Protein AF-A0A957WTX2-F1 (afdb_monomer_lite)

Sequence (124 aa):
MEILGGPLFGVAGAGESHGPAVTTIVFGMPPGLFVRAADIQRHLDRRRPGSNRHGTPRREDDTVVLLSGLYQEDVDALTAGPAVQVIAGEQLSATTGYAEGYTTGEPIAAIVLSTAKRSADYTQ

Structure (mmCIF, N/CA/C/O backbone):
data_AF-A0A957WTX2-F1
#
_entry.id   AF-A0A957WTX2-F1
#
loop_
_atom_site.group_PDB
_atom_site.id
_atom_site.type_symbol
_atom_site.label_atom_id
_atom_site.label_alt_id
_atom_site.label_comp_id
_atom_site.label_asym_id
_atom_site.label_entity_id
_atom_site.label_seq_id
_atom_site.pdbx_PDB_ins_code
_atom_site.Cartn_x
_atom_site.Cartn_y
_atom_site.Cartn_z
_atom_site.occupancy
_atom_site.B_iso_or_equiv
_atom_site.auth_seq_id
_atom_site.auth_comp_id
_atom_site.auth_asym_id
_atom_site.auth_atom_id
_atom_site.pdbx_PDB_model_num
ATOM 1 N N . MET A 1 1 ? 1.368 18.025 4.765 1.00 80.88 1 MET A N 1
ATOM 2 C CA . MET A 1 1 ? 1.758 17.197 3.608 1.00 80.88 1 MET A CA 1
ATOM 3 C C . MET A 1 1 ? 3.239 17.412 3.384 1.00 80.88 1 MET A C 1
ATOM 5 O O . MET A 1 1 ? 3.656 18.562 3.334 1.00 80.88 1 MET A O 1
ATOM 9 N N . GLU A 1 2 ? 4.008 16.335 3.313 1.00 90.25 2 GLU A N 1
ATOM 10 C CA . GLU A 1 2 ? 5.449 16.348 3.052 1.00 90.25 2 GLU A CA 1
ATOM 11 C C . GLU A 1 2 ? 5.710 15.627 1.728 1.00 90.25 2 GLU A C 1
ATOM 13 O O . GLU A 1 2 ? 5.090 14.598 1.464 1.00 90.25 2 GLU A O 1
ATOM 18 N N . ILE A 1 3 ? 6.586 16.174 0.884 1.00 93.81 3 ILE A N 1
ATOM 19 C CA . ILE A 1 3 ? 6.956 15.570 -0.400 1.00 93.81 3 ILE A CA 1
ATOM 20 C C . ILE A 1 3 ? 8.466 15.355 -0.410 1.00 93.81 3 ILE A C 1
ATOM 22 O O . ILE A 1 3 ? 9.234 16.291 -0.197 1.00 93.81 3 ILE A O 1
ATOM 26 N N . LEU A 1 4 ? 8.876 14.120 -0.681 1.00 95.19 4 LEU A N 1
ATOM 27 C CA . LEU A 1 4 ? 10.265 13.701 -0.823 1.00 95.19 4 LEU A CA 1
ATOM 28 C C . LEU A 1 4 ? 10.513 13.237 -2.263 1.00 95.19 4 LEU A C 1
ATOM 30 O O . LEU A 1 4 ? 9.651 12.605 -2.872 1.00 95.19 4 LEU A O 1
ATOM 34 N N . GLY A 1 5 ? 11.705 13.500 -2.799 1.00 94.19 5 GLY A N 1
ATOM 35 C CA . GLY A 1 5 ? 12.091 13.093 -4.155 1.00 94.19 5 GLY A CA 1
ATOM 36 C C . GLY A 1 5 ? 11.906 14.191 -5.205 1.00 94.19 5 GLY A C 1
ATOM 37 O O . GLY A 1 5 ? 12.053 15.375 -4.909 1.00 94.19 5 GLY A O 1
ATOM 38 N N . GLY A 1 6 ? 11.651 13.790 -6.451 1.00 92.38 6 GLY A N 1
ATOM 39 C CA . GLY A 1 6 ? 11.593 14.683 -7.609 1.00 92.38 6 GLY A CA 1
ATOM 40 C C . GLY A 1 6 ? 10.561 14.244 -8.655 1.00 92.38 6 GLY A C 1
ATOM 41 O O . GLY A 1 6 ? 9.799 13.309 -8.422 1.00 92.38 6 GLY A O 1
ATOM 42 N N . PRO A 1 7 ? 10.527 14.893 -9.831 1.00 89.19 7 PRO A N 1
ATOM 43 C CA . PRO A 1 7 ? 9.461 14.696 -10.819 1.00 89.19 7 PRO A CA 1
ATOM 44 C C . PRO A 1 7 ? 9.411 13.286 -11.428 1.00 89.19 7 PRO A C 1
ATOM 46 O O . PRO A 1 7 ? 8.372 12.889 -11.940 1.00 89.19 7 PRO A O 1
ATOM 49 N N . LEU A 1 8 ? 10.517 12.535 -11.386 1.00 94.44 8 LEU A N 1
ATOM 50 C CA . LEU A 1 8 ? 10.595 11.176 -11.939 1.00 94.44 8 LEU A CA 1
ATOM 51 C C . LEU A 1 8 ? 10.267 10.087 -10.919 1.00 94.44 8 LEU A C 1
ATOM 53 O O . LEU A 1 8 ? 9.847 9.005 -11.306 1.00 94.44 8 LEU A O 1
ATOM 57 N N . PHE A 1 9 ? 10.497 10.356 -9.637 1.00 96.88 9 PHE A N 1
ATOM 58 C CA . PHE A 1 9 ? 10.218 9.434 -8.548 1.00 96.88 9 PHE A CA 1
ATOM 59 C C . PHE A 1 9 ? 10.093 10.230 -7.257 1.00 96.88 9 PHE A C 1
ATOM 61 O O . PHE A 1 9 ? 11.008 1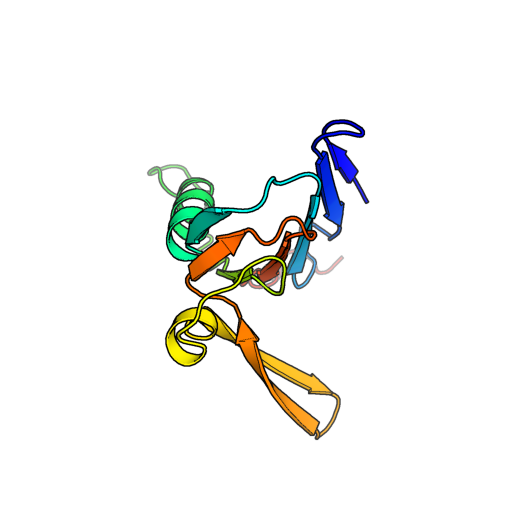0.977 -6.887 1.00 96.88 9 PHE A O 1
ATOM 68 N N . GLY A 1 10 ? 8.980 10.052 -6.560 1.00 97.25 10 GLY A N 1
ATOM 69 C CA . GLY A 1 10 ? 8.728 10.777 -5.332 1.00 97.25 10 GLY A CA 1
ATOM 70 C C . GLY A 1 10 ? 7.704 10.107 -4.439 1.00 97.25 10 GLY A C 1
ATOM 71 O O . GLY A 1 10 ? 7.025 9.147 -4.806 1.00 97.25 10 GLY A O 1
ATOM 72 N N . VAL A 1 11 ? 7.638 10.630 -3.223 1.00 97.50 11 VAL A N 1
ATOM 73 C CA . VAL A 1 11 ? 6.766 10.154 -2.162 1.00 97.50 11 VAL A CA 1
ATOM 74 C C . VAL A 1 11 ? 6.074 11.358 -1.547 1.00 97.50 11 VAL A C 1
ATOM 76 O O . VAL A 1 11 ? 6.738 12.298 -1.122 1.00 97.50 11 VAL A O 1
ATOM 79 N N . ALA A 1 12 ? 4.748 11.329 -1.488 1.00 96.94 12 ALA A N 1
ATOM 80 C CA . ALA A 1 12 ? 3.942 12.313 -0.783 1.00 96.94 12 ALA A CA 1
ATOM 81 C C . ALA A 1 12 ? 3.323 11.669 0.462 1.00 96.94 12 ALA A C 1
ATOM 83 O O . ALA A 1 12 ? 2.581 10.694 0.358 1.00 96.94 12 ALA A O 1
ATOM 84 N N . GLY A 1 13 ? 3.633 12.210 1.636 1.00 95.69 13 GLY A N 1
ATOM 85 C CA . GLY A 1 13 ? 3.110 11.771 2.926 1.00 95.69 13 GLY A CA 1
ATOM 86 C C . GLY A 1 13 ? 2.148 12.789 3.540 1.00 95.69 13 GLY A C 1
ATOM 87 O O . GLY A 1 13 ? 2.315 14.007 3.404 1.00 95.69 13 GLY A O 1
ATOM 88 N N . ALA A 1 14 ? 1.137 12.301 4.251 1.00 95.38 14 ALA A N 1
ATOM 89 C CA . ALA A 1 14 ? 0.234 13.118 5.054 1.00 95.38 14 ALA A CA 1
ATOM 90 C C . ALA A 1 14 ? -0.273 12.335 6.269 1.00 95.38 14 ALA A C 1
ATOM 92 O O . ALA A 1 14 ? -0.422 11.119 6.214 1.00 95.38 14 ALA A O 1
ATOM 93 N N . GLY A 1 15 ? -0.565 13.035 7.358 1.00 90.50 15 GLY A N 1
ATOM 94 C CA . GLY A 1 15 ? -1.017 12.433 8.607 1.00 90.50 15 GLY A CA 1
ATOM 95 C C . GLY A 1 15 ? -0.405 13.142 9.803 1.00 90.50 15 GLY A C 1
ATOM 96 O O . GLY A 1 15 ? 0.524 13.939 9.664 1.00 90.50 15 GLY A O 1
ATOM 97 N N . GLU A 1 16 ? -0.946 12.847 10.973 1.00 86.56 16 GLU A N 1
ATOM 98 C CA . GLU A 1 16 ? -0.471 13.372 12.248 1.00 86.56 16 GLU A CA 1
ATOM 99 C C . GLU A 1 16 ? 0.146 12.235 13.055 1.00 86.56 16 GLU A C 1
ATOM 101 O O . GLU A 1 16 ? -0.339 11.106 13.006 1.00 86.56 16 GLU A O 1
ATOM 106 N N . SER A 1 17 ? 1.176 12.532 13.850 1.00 76.69 17 SER A N 1
ATOM 107 C CA . SER A 1 17 ? 1.848 11.531 14.693 1.00 76.69 17 SER A CA 1
ATOM 108 C C . SER A 1 17 ? 0.925 10.867 15.721 1.00 76.69 17 SER A C 1
ATOM 110 O O . SER A 1 17 ? 1.207 9.761 16.164 1.00 76.69 17 SER A O 1
ATOM 112 N N . HIS A 1 18 ? -0.168 11.537 16.090 1.00 76.31 18 HIS A N 1
ATOM 113 C CA . HIS A 1 18 ? -1.195 11.043 17.015 1.00 76.31 18 HIS A CA 1
ATOM 114 C C . HIS A 1 18 ? -2.564 10.881 16.331 1.00 76.31 18 HIS A C 1
ATOM 116 O O . HIS A 1 18 ? -3.587 10.720 17.002 1.00 76.31 18 HIS A O 1
ATOM 122 N N . GLY A 1 19 ? -2.590 10.969 14.999 1.00 83.56 19 GLY A N 1
ATOM 123 C CA . GLY A 1 19 ? -3.782 10.729 14.203 1.00 83.56 19 GLY A CA 1
ATOM 124 C C . GLY A 1 19 ? -4.114 9.234 14.118 1.00 83.56 19 GLY A C 1
ATOM 125 O O . GLY A 1 19 ? -3.303 8.387 14.489 1.00 83.56 19 GLY A O 1
ATOM 126 N N . PRO A 1 20 ? -5.301 8.881 13.601 1.00 84.69 20 PRO A N 1
ATOM 127 C CA . PRO A 1 20 ? -5.710 7.482 13.456 1.00 84.69 20 PRO A CA 1
ATOM 128 C C . PRO A 1 20 ? -4.868 6.710 12.426 1.00 84.69 20 PRO A C 1
ATOM 130 O O . PRO A 1 20 ? -4.785 5.484 12.479 1.00 84.69 20 PRO A O 1
ATOM 133 N N . ALA A 1 21 ? -4.270 7.415 11.465 1.00 89.75 21 ALA A N 1
ATOM 134 C CA . ALA A 1 21 ? -3.463 6.827 10.410 1.00 89.75 21 ALA A CA 1
ATOM 135 C C . ALA A 1 21 ? -2.521 7.862 9.784 1.00 89.75 21 ALA A C 1
ATOM 137 O O . ALA A 1 21 ? -2.765 9.072 9.838 1.00 89.75 21 ALA A O 1
ATOM 138 N N . VAL A 1 22 ? -1.492 7.356 9.108 1.00 92.12 22 VAL A N 1
ATOM 139 C CA . VAL A 1 22 ? -0.653 8.113 8.174 1.00 92.12 22 VAL A CA 1
ATOM 140 C C . VAL A 1 22 ? -0.875 7.554 6.773 1.00 92.12 22 VAL A C 1
ATOM 142 O O . VAL A 1 22 ? -1.040 6.352 6.592 1.00 92.12 22 VAL A O 1
ATOM 145 N N . THR A 1 23 ? -0.895 8.419 5.768 1.00 95.44 23 THR A N 1
ATOM 146 C CA . THR A 1 23 ? -1.059 8.059 4.356 1.00 95.44 23 THR A CA 1
ATOM 147 C C . THR A 1 23 ? 0.205 8.393 3.583 1.00 95.44 23 THR A C 1
ATOM 149 O O . THR A 1 23 ? 0.839 9.420 3.824 1.00 95.44 23 THR A O 1
ATOM 152 N N . THR A 1 24 ? 0.556 7.531 2.635 1.00 96.88 24 THR A N 1
ATOM 153 C CA . THR A 1 24 ? 1.685 7.713 1.725 1.00 96.88 24 THR A CA 1
ATOM 154 C C . THR A 1 24 ? 1.257 7.407 0.295 1.00 96.88 24 THR A C 1
ATOM 156 O O . THR A 1 24 ? 0.571 6.418 0.052 1.00 96.88 24 THR A O 1
ATOM 159 N N . ILE A 1 25 ? 1.696 8.227 -0.656 1.00 98.00 25 ILE A N 1
ATOM 160 C CA . ILE A 1 25 ? 1.568 7.977 -2.092 1.00 98.00 25 ILE A CA 1
ATOM 161 C C . ILE A 1 25 ? 2.967 7.960 -2.698 1.00 98.00 25 ILE A C 1
ATOM 163 O O . ILE A 1 25 ? 3.700 8.940 -2.583 1.00 98.00 25 ILE A O 1
ATOM 167 N N . VAL A 1 26 ? 3.329 6.863 -3.358 1.00 97.69 26 VAL A N 1
ATOM 168 C CA . VAL A 1 26 ? 4.565 6.737 -4.141 1.00 97.69 26 VAL A CA 1
ATOM 169 C C . VAL A 1 26 ? 4.216 6.893 -5.615 1.00 97.69 26 VAL A C 1
ATOM 171 O O . VAL A 1 26 ? 3.357 6.175 -6.121 1.00 97.69 26 VAL A O 1
ATOM 174 N N . PHE A 1 27 ? 4.878 7.811 -6.311 1.00 96.69 27 PHE A N 1
ATOM 175 C CA . PHE A 1 27 ? 4.657 8.084 -7.732 1.00 96.69 27 PHE A CA 1
ATOM 176 C C . PHE A 1 27 ? 5.964 7.992 -8.524 1.00 96.69 27 PHE A C 1
ATOM 178 O O . PHE A 1 27 ? 7.053 8.183 -7.978 1.00 96.69 27 PHE A O 1
ATOM 185 N N . GLY A 1 28 ? 5.850 7.679 -9.819 1.00 96.38 28 GLY A N 1
ATOM 186 C CA . GLY A 1 28 ? 7.005 7.458 -10.696 1.00 96.38 28 GLY A CA 1
ATOM 187 C C . GLY A 1 28 ? 7.612 6.052 -10.612 1.00 96.38 28 GLY A C 1
ATOM 188 O O . GLY A 1 28 ? 8.727 5.829 -11.078 1.00 96.38 28 GLY A O 1
ATOM 189 N N . MET A 1 29 ? 6.903 5.087 -10.015 1.00 96.06 29 MET A N 1
ATOM 190 C CA . MET A 1 29 ? 7.300 3.677 -10.072 1.00 96.06 29 MET A CA 1
ATOM 191 C C . MET A 1 29 ? 7.116 3.144 -11.498 1.00 96.06 29 MET A C 1
ATOM 193 O O . MET A 1 29 ? 6.012 3.258 -12.023 1.00 96.06 29 MET A O 1
ATOM 197 N N . PRO A 1 30 ? 8.133 2.535 -12.135 1.00 97.12 30 PRO A N 1
ATOM 198 C CA . PRO A 1 30 ? 7.939 1.885 -13.427 1.00 97.12 30 PRO A CA 1
ATOM 199 C C . PRO A 1 30 ? 7.027 0.654 -13.280 1.00 97.12 30 PRO A C 1
ATOM 201 O O . PRO A 1 30 ? 6.992 0.052 -12.201 1.00 97.12 30 PRO A O 1
ATOM 204 N N . PRO A 1 31 ? 6.307 0.244 -14.338 1.00 97.81 31 PRO A N 1
ATOM 205 C CA . PRO A 1 31 ? 5.528 -0.988 -14.325 1.00 97.81 31 PRO A CA 1
ATOM 206 C C . PRO A 1 31 ? 6.415 -2.242 -14.283 1.00 97.81 31 PRO A C 1
ATOM 208 O O . PRO A 1 31 ? 7.551 -2.232 -14.758 1.00 97.81 31 PRO A O 1
ATOM 211 N N . GLY A 1 32 ? 5.870 -3.345 -13.764 1.00 97.69 32 GLY A N 1
ATOM 212 C CA . GLY A 1 32 ? 6.492 -4.674 -13.808 1.00 97.69 32 GLY A CA 1
ATOM 213 C C . GLY A 1 32 ? 7.388 -5.034 -12.618 1.00 97.69 32 GLY A C 1
ATOM 214 O O . GLY A 1 32 ? 8.012 -6.094 -12.634 1.00 97.69 32 GLY A O 1
ATOM 215 N N . LEU A 1 33 ? 7.448 -4.208 -11.570 1.00 97.62 33 LEU A N 1
ATOM 216 C CA . LEU A 1 33 ? 8.151 -4.544 -10.329 1.00 97.62 33 LEU A CA 1
ATOM 217 C C . LEU A 1 33 ? 7.222 -5.306 -9.389 1.00 97.62 33 LEU A C 1
ATOM 219 O O . LEU A 1 33 ? 6.130 -4.836 -9.088 1.00 97.62 33 LEU A O 1
ATOM 223 N N . PHE A 1 34 ? 7.656 -6.461 -8.891 1.00 97.81 34 PHE A N 1
ATOM 224 C CA . PHE A 1 34 ? 6.858 -7.227 -7.937 1.00 97.81 34 PHE A CA 1
ATOM 225 C C . PHE A 1 34 ? 6.972 -6.640 -6.525 1.00 97.81 34 PHE A C 1
ATOM 227 O O . PHE A 1 34 ? 8.077 -6.462 -6.009 1.00 97.81 34 PHE A O 1
ATOM 234 N N . VAL A 1 35 ? 5.834 -6.366 -5.890 1.00 97.56 35 VAL A N 1
ATOM 235 C CA . VAL A 1 35 ? 5.735 -5.751 -4.561 1.00 97.56 35 VAL A CA 1
ATOM 236 C C . VAL A 1 35 ? 4.854 -6.612 -3.664 1.00 97.56 35 VAL A C 1
ATOM 238 O O . VAL A 1 35 ? 3.814 -7.101 -4.096 1.00 97.56 35 VAL A O 1
ATOM 241 N N . ARG A 1 36 ? 5.253 -6.756 -2.395 1.00 97.69 36 ARG A N 1
ATOM 242 C CA . ARG A 1 36 ? 4.458 -7.402 -1.342 1.00 97.69 36 ARG A CA 1
ATOM 243 C C . ARG A 1 36 ? 4.236 -6.448 -0.180 1.00 97.69 36 ARG A C 1
ATOM 245 O O . ARG A 1 36 ? 5.198 -5.911 0.374 1.00 97.69 36 ARG A O 1
ATOM 252 N N . ALA A 1 37 ? 2.994 -6.322 0.273 1.00 96.56 37 ALA A N 1
ATOM 253 C CA . ALA A 1 37 ? 2.655 -5.622 1.508 1.00 96.56 37 ALA A CA 1
ATOM 254 C C . ALA A 1 37 ? 3.418 -6.204 2.712 1.00 96.56 37 ALA A C 1
ATOM 256 O O . ALA A 1 37 ? 3.879 -5.455 3.570 1.00 96.56 37 ALA A O 1
ATOM 257 N N . ALA A 1 38 ? 3.647 -7.522 2.734 1.00 95.88 38 ALA A N 1
ATOM 258 C CA . ALA A 1 38 ? 4.403 -8.202 3.788 1.00 95.88 38 ALA A CA 1
ATOM 259 C C . ALA A 1 38 ? 5.865 -7.725 3.908 1.00 95.88 38 ALA A C 1
ATOM 261 O O . ALA A 1 38 ? 6.407 -7.661 5.015 1.00 95.88 38 ALA A O 1
ATOM 262 N N . ASP A 1 39 ? 6.513 -7.365 2.796 1.00 96.25 39 ASP A N 1
ATOM 263 C CA . ASP A 1 39 ? 7.878 -6.832 2.833 1.00 96.25 39 ASP A CA 1
ATOM 264 C C . ASP A 1 39 ? 7.896 -5.416 3.425 1.00 96.25 39 ASP A C 1
ATOM 266 O O . ASP A 1 39 ? 8.763 -5.095 4.241 1.00 96.25 39 ASP A O 1
ATOM 270 N N . ILE A 1 40 ? 6.893 -4.595 3.100 1.00 94.62 40 ILE A N 1
ATOM 271 C CA . ILE A 1 40 ? 6.721 -3.252 3.673 1.00 94.62 40 ILE A CA 1
ATOM 272 C C . ILE A 1 40 ? 6.403 -3.344 5.170 1.00 94.62 40 ILE A C 1
ATOM 274 O O . ILE A 1 40 ? 7.033 -2.651 5.969 1.00 94.62 40 ILE A O 1
ATOM 278 N N . GLN A 1 41 ? 5.500 -4.245 5.569 1.00 93.50 41 GLN A N 1
ATOM 279 C CA . GLN A 1 41 ? 5.167 -4.494 6.972 1.00 93.50 41 GLN A CA 1
ATOM 280 C C . GLN A 1 41 ? 6.412 -4.880 7.776 1.00 93.50 41 GLN A C 1
ATOM 282 O O . GLN A 1 41 ? 6.669 -4.304 8.827 1.00 93.50 41 GLN A O 1
ATOM 287 N N . ARG A 1 42 ? 7.267 -5.761 7.237 1.00 92.12 42 ARG A N 1
ATOM 288 C CA . ARG A 1 42 ? 8.543 -6.125 7.874 1.00 92.12 42 ARG A CA 1
ATOM 289 C C . ARG A 1 42 ? 9.444 -4.906 8.101 1.00 92.12 42 ARG A C 1
ATOM 291 O O . ARG A 1 42 ? 10.155 -4.841 9.105 1.00 92.12 42 ARG A O 1
ATOM 298 N N . HIS A 1 43 ? 9.459 -3.950 7.172 1.00 91.31 43 HIS A N 1
ATOM 299 C CA . HIS A 1 43 ? 10.207 -2.703 7.337 1.00 91.31 43 HIS A CA 1
ATOM 300 C C . HIS A 1 43 ? 9.581 -1.767 8.377 1.00 91.31 43 HIS A C 1
ATOM 302 O O . HIS A 1 43 ? 10.334 -1.119 9.105 1.00 91.31 43 HIS A O 1
ATOM 308 N N . LEU A 1 44 ? 8.250 -1.718 8.481 1.00 88.62 44 LEU A N 1
ATOM 309 C CA . LEU A 1 44 ? 7.551 -0.984 9.541 1.00 88.62 44 LEU A CA 1
ATOM 310 C C . LEU A 1 44 ? 7.819 -1.595 10.918 1.00 88.62 44 LEU A C 1
ATOM 312 O O . LEU A 1 44 ? 8.211 -0.880 11.835 1.00 88.62 44 LEU A O 1
ATOM 316 N N . ASP A 1 45 ? 7.730 -2.917 11.045 1.00 87.12 45 ASP A N 1
ATOM 317 C CA . ASP A 1 45 ? 7.956 -3.622 12.309 1.00 87.12 45 ASP A CA 1
ATOM 318 C C . ASP A 1 45 ? 9.370 -3.389 12.856 1.00 87.12 45 ASP A C 1
ATOM 320 O O . ASP A 1 45 ? 9.561 -3.244 14.061 1.00 87.12 45 ASP A O 1
ATOM 324 N N . ARG A 1 46 ? 10.371 -3.268 11.973 1.00 83.75 46 ARG A N 1
ATOM 325 C CA . ARG A 1 46 ? 11.751 -2.912 12.354 1.00 83.75 46 ARG A CA 1
ATOM 326 C C . ARG A 1 46 ? 11.892 -1.493 12.908 1.00 83.75 46 ARG A C 1
ATOM 328 O O . ARG A 1 46 ? 12.862 -1.229 13.614 1.00 83.75 46 ARG A O 1
ATOM 335 N N . ARG A 1 47 ? 10.988 -0.577 12.551 1.00 77.31 47 ARG A N 1
ATOM 336 C CA . ARG A 1 47 ? 11.001 0.822 13.004 1.00 77.31 47 ARG A CA 1
ATOM 337 C C . ARG A 1 47 ? 10.294 1.015 14.345 1.00 77.31 47 ARG A C 1
ATOM 339 O O . ARG A 1 47 ? 10.479 2.071 14.946 1.00 77.31 47 ARG A O 1
ATOM 346 N N . ARG A 1 48 ? 9.532 0.020 14.821 1.00 69.62 48 ARG A N 1
ATOM 347 C CA . ARG A 1 48 ? 8.818 0.089 16.103 1.00 69.62 48 ARG A CA 1
ATOM 348 C C . ARG A 1 48 ? 9.801 0.364 17.261 1.0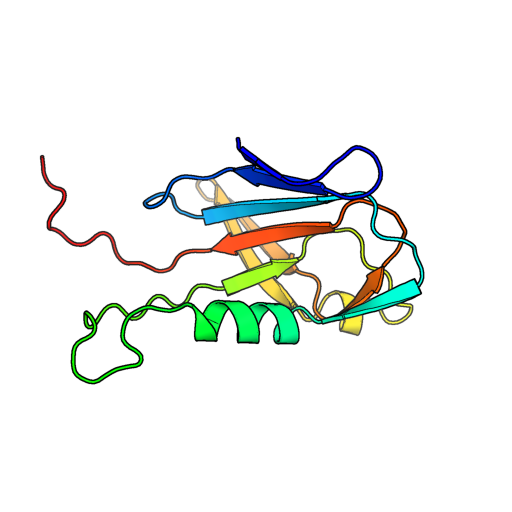0 69.62 48 ARG A C 1
ATOM 350 O O . ARG A 1 48 ? 10.767 -0.392 17.436 1.00 69.62 48 ARG A O 1
ATOM 357 N N . PRO A 1 49 ? 9.579 1.414 18.074 1.00 58.91 49 PRO A N 1
ATOM 358 C CA . PRO A 1 49 ? 10.309 1.626 19.324 1.00 58.91 49 PRO A CA 1
ATOM 359 C C . PRO A 1 49 ? 10.072 0.456 20.297 1.00 58.91 49 PRO A C 1
ATOM 361 O O . PRO A 1 49 ? 9.007 -0.149 20.286 1.00 58.91 49 PRO A O 1
ATOM 364 N N . GLY A 1 50 ? 11.043 0.124 21.160 1.00 53.69 50 GLY A N 1
ATOM 365 C CA . GLY A 1 50 ? 10.867 -0.947 22.163 1.00 53.69 50 GLY A CA 1
ATOM 366 C C . GLY A 1 50 ? 11.538 -2.291 21.849 1.00 53.69 50 GLY A C 1
ATOM 367 O O . GLY A 1 50 ? 11.444 -3.213 22.653 1.00 53.69 50 GLY A O 1
ATOM 368 N N . SER A 1 51 ? 12.275 -2.410 20.738 1.00 49.34 51 SER A N 1
ATOM 369 C CA . SER A 1 51 ? 13.039 -3.629 20.397 1.00 49.34 51 SER A CA 1
ATOM 370 C C . SER A 1 51 ? 14.252 -3.901 21.306 1.00 49.34 51 SER A C 1
ATOM 372 O O . SER A 1 51 ? 14.782 -5.010 21.311 1.00 49.34 51 SER A O 1
ATOM 374 N N . ASN A 1 52 ? 14.665 -2.917 22.114 1.00 49.75 52 ASN A N 1
ATOM 375 C CA . ASN A 1 52 ? 15.772 -3.016 23.067 1.00 49.75 52 ASN A CA 1
ATOM 376 C C . ASN A 1 52 ? 15.271 -2.906 24.516 1.00 49.75 52 ASN A C 1
ATOM 378 O O . ASN A 1 52 ? 14.292 -2.215 24.787 1.00 49.75 52 ASN A O 1
ATOM 382 N N . ARG A 1 53 ? 16.013 -3.498 25.470 1.00 51.53 53 ARG A N 1
ATOM 383 C CA . ARG A 1 53 ? 15.728 -3.544 26.929 1.00 51.53 53 ARG A CA 1
ATOM 384 C C . ARG A 1 53 ? 15.489 -2.173 27.603 1.00 51.53 53 ARG A C 1
ATOM 386 O O . ARG A 1 53 ? 15.074 -2.130 28.756 1.00 51.53 53 ARG A O 1
ATOM 393 N N . HIS A 1 54 ? 15.747 -1.074 26.896 1.00 54.84 54 HIS A N 1
ATOM 394 C CA . HIS A 1 54 ? 15.599 0.312 27.355 1.00 54.84 54 HIS A CA 1
ATOM 395 C C . HIS A 1 54 ? 14.535 1.119 26.585 1.00 54.84 54 HIS A C 1
ATOM 397 O O . HIS A 1 54 ? 14.396 2.314 26.826 1.00 54.84 54 HIS A O 1
ATOM 403 N N . GLY A 1 55 ? 13.819 0.509 25.634 1.00 49.25 55 GLY A N 1
ATOM 404 C CA . GLY A 1 55 ? 12.757 1.181 24.884 1.00 49.25 55 GLY A CA 1
ATOM 405 C C . GLY A 1 55 ? 11.434 1.230 25.653 1.00 49.25 55 GLY A C 1
ATOM 406 O O . GLY A 1 55 ? 11.186 0.425 26.550 1.00 49.25 55 GLY A O 1
ATOM 407 N N . THR A 1 56 ? 10.578 2.193 25.310 1.00 45.91 56 THR A N 1
ATOM 408 C CA . THR A 1 56 ? 9.243 2.330 25.905 1.00 45.91 56 THR A CA 1
ATOM 409 C C . THR A 1 56 ? 8.369 1.107 25.570 1.00 45.91 56 THR A C 1
ATOM 411 O O . THR A 1 56 ? 8.459 0.573 24.467 1.00 45.91 56 THR A O 1
ATOM 414 N N . PRO A 1 57 ? 7.494 0.646 26.484 1.00 40.19 57 PRO A N 1
ATOM 415 C CA . PRO A 1 57 ? 6.710 -0.587 26.322 1.00 40.19 57 PRO A CA 1
ATOM 416 C C . PRO A 1 57 ? 5.526 -0.472 25.338 1.00 40.19 57 PRO A C 1
ATOM 418 O O . PRO A 1 57 ? 4.595 -1.277 25.397 1.00 40.19 57 PRO A O 1
ATOM 421 N N . ARG A 1 58 ? 5.508 0.535 24.454 1.00 49.06 58 ARG A N 1
ATOM 422 C CA . ARG A 1 58 ? 4.394 0.750 23.521 1.00 49.06 58 ARG A CA 1
ATOM 423 C C . ARG A 1 58 ? 4.428 -0.328 22.436 1.00 49.06 58 ARG A C 1
ATOM 425 O O . ARG A 1 58 ? 5.374 -0.412 21.665 1.00 49.06 58 ARG A O 1
ATOM 432 N N . ARG A 1 59 ? 3.392 -1.169 22.397 1.00 51.66 59 ARG A N 1
ATOM 433 C CA . ARG A 1 59 ? 3.137 -2.103 21.294 1.00 51.66 59 ARG A CA 1
ATOM 434 C C . ARG A 1 59 ? 2.299 -1.377 20.254 1.00 51.66 59 ARG A C 1
ATOM 436 O O . ARG A 1 59 ? 1.077 -1.364 20.345 1.00 51.66 59 ARG A O 1
ATOM 443 N N . GLU A 1 60 ? 2.969 -0.698 19.340 1.00 56.09 60 GLU A N 1
ATOM 444 C CA . GLU A 1 60 ? 2.330 -0.114 18.162 1.00 56.09 60 GLU A CA 1
ATOM 445 C C . GLU A 1 60 ? 2.178 -1.248 17.149 1.00 56.09 60 GLU A C 1
ATOM 447 O O . GLU A 1 60 ? 3.174 -1.702 16.608 1.00 56.09 60 GLU A O 1
ATOM 452 N N . ASP A 1 61 ? 0.967 -1.771 16.959 1.00 72.38 61 ASP A N 1
ATOM 453 C CA . ASP A 1 61 ? 0.609 -2.763 15.926 1.00 72.38 61 ASP A CA 1
ATOM 454 C C . ASP A 1 61 ? 0.282 -2.082 14.597 1.00 72.38 61 ASP A C 1
ATOM 456 O O . ASP A 1 61 ? -0.739 -2.352 13.960 1.00 72.38 61 ASP A O 1
ATOM 460 N N . ASP A 1 62 ? 1.166 -1.168 14.201 1.00 86.12 62 ASP A N 1
ATOM 461 C CA . ASP A 1 62 ? 1.049 -0.433 12.954 1.00 86.12 62 ASP A CA 1
ATOM 462 C C . ASP A 1 62 ? 0.894 -1.409 11.790 1.00 86.12 62 ASP A C 1
ATOM 464 O O . ASP A 1 62 ? 1.718 -2.307 11.599 1.00 86.12 62 ASP A O 1
ATOM 468 N N . THR A 1 63 ? -0.176 -1.235 11.021 1.00 90.38 63 THR A N 1
ATOM 469 C CA . THR A 1 63 ? -0.527 -2.130 9.915 1.00 90.38 63 THR A CA 1
ATOM 470 C C . THR A 1 63 ? -0.540 -1.347 8.614 1.00 90.38 63 THR A C 1
ATOM 472 O O . THR A 1 63 ? -1.294 -0.380 8.484 1.00 90.38 63 THR A O 1
ATOM 475 N N . VAL A 1 64 ? 0.280 -1.764 7.645 1.00 95.00 64 VAL A N 1
ATOM 476 C CA . VAL A 1 64 ? 0.241 -1.202 6.290 1.00 95.00 64 VAL A CA 1
ATOM 477 C C . VAL A 1 64 ? -0.895 -1.805 5.484 1.00 95.00 64 VAL A C 1
ATOM 479 O O . VAL A 1 64 ? -1.086 -3.017 5.463 1.00 95.00 64 VAL A O 1
ATOM 482 N N . VAL A 1 65 ? -1.602 -0.958 4.751 1.00 96.75 65 VAL A N 1
ATOM 483 C CA . VAL A 1 65 ? -2.604 -1.364 3.774 1.00 96.75 65 VAL A CA 1
ATOM 484 C C . VAL A 1 65 ? -2.294 -0.673 2.455 1.00 96.75 65 VAL A C 1
ATOM 486 O O . VAL A 1 65 ? -2.308 0.555 2.381 1.00 96.75 65 VAL A O 1
ATOM 489 N N . LEU A 1 66 ? -2.014 -1.458 1.415 1.00 97.88 66 LEU A N 1
ATOM 490 C CA . LEU A 1 66 ? -1.886 -0.960 0.046 1.00 97.88 66 LEU A CA 1
ATOM 491 C C . LEU A 1 66 ? -3.275 -0.819 -0.581 1.00 97.88 66 LEU A C 1
ATOM 493 O O . LEU A 1 66 ? -4.117 -1.698 -0.416 1.00 97.88 66 LEU A O 1
ATOM 497 N N . LEU A 1 67 ? -3.512 0.281 -1.292 1.00 97.56 67 LEU A N 1
ATOM 498 C CA . LEU A 1 67 ? -4.828 0.640 -1.831 1.00 97.56 67 LEU A CA 1
ATOM 499 C C . LEU A 1 67 ? -4.852 0.761 -3.361 1.00 97.56 67 LEU A C 1
ATOM 501 O O . LEU A 1 67 ? -5.930 0.765 -3.948 1.00 97.56 67 LEU A O 1
ATOM 505 N N . SER A 1 68 ? -3.695 0.900 -4.014 1.00 97.88 68 SER A N 1
ATOM 506 C CA . SER A 1 68 ? -3.614 1.095 -5.466 1.00 97.88 68 SER A CA 1
ATOM 507 C C . SER A 1 68 ? -2.243 0.727 -6.038 1.00 97.88 68 SER A C 1
ATOM 509 O O . SER A 1 68 ? -1.301 0.418 -5.307 1.00 97.88 68 SER A O 1
ATOM 511 N N . GLY A 1 69 ? -2.127 0.812 -7.365 1.00 97.81 69 GLY A N 1
ATOM 512 C CA . GLY A 1 69 ? -0.850 0.802 -8.082 1.00 97.81 69 GLY A CA 1
ATOM 513 C C . GLY A 1 69 ? -0.288 -0.586 -8.386 1.00 97.81 69 GLY A C 1
ATOM 514 O O . GLY A 1 69 ? 0.707 -0.675 -9.107 1.00 97.81 69 GLY A O 1
ATOM 515 N N . LEU A 1 70 ? -0.936 -1.656 -7.912 1.00 98.50 70 LEU A N 1
ATOM 516 C CA . LEU A 1 70 ? -0.568 -3.040 -8.213 1.00 98.50 70 LEU A CA 1
ATOM 517 C C . LEU A 1 70 ? -1.604 -3.733 -9.099 1.00 98.50 70 LEU A C 1
ATOM 519 O O . LEU A 1 70 ? -2.787 -3.404 -9.073 1.00 98.50 70 LEU A O 1
ATOM 523 N N . TYR A 1 71 ? -1.130 -4.721 -9.848 1.00 98.06 71 TYR A N 1
ATOM 524 C CA . TYR A 1 71 ? -1.925 -5.610 -10.677 1.00 98.06 71 TYR A CA 1
ATOM 525 C C . TYR A 1 71 ? -1.430 -7.050 -10.537 1.00 98.06 71 TYR A C 1
ATOM 527 O O . TYR A 1 71 ? -0.225 -7.311 -10.505 1.00 98.06 71 TYR A O 1
ATOM 535 N N . GLN A 1 72 ? -2.373 -7.983 -10.507 1.00 96.75 72 GLN A N 1
ATOM 536 C CA . GLN A 1 72 ? -2.133 -9.415 -10.614 1.00 96.75 72 GLN A CA 1
ATOM 537 C C . GLN A 1 72 ? -3.330 -10.049 -11.329 1.00 96.75 72 GLN A C 1
ATOM 539 O O . GLN A 1 72 ? -4.449 -9.555 -11.209 1.00 96.75 72 GLN A O 1
ATOM 544 N N . GLU A 1 73 ? -3.086 -11.111 -12.097 1.00 97.31 73 GLU A N 1
ATOM 545 C CA . GLU A 1 73 ? -4.149 -11.844 -12.802 1.00 97.31 73 GLU A CA 1
ATOM 546 C C . GLU A 1 73 ? -5.106 -12.527 -11.816 1.00 97.31 73 GLU A C 1
ATOM 548 O O . GLU A 1 73 ? -6.323 -12.479 -11.983 1.00 97.31 73 GLU A O 1
ATOM 553 N N . ASP A 1 74 ? -4.549 -13.106 -10.754 1.00 97.38 74 ASP A N 1
ATOM 554 C CA . ASP A 1 74 ? -5.313 -13.620 -9.625 1.00 97.38 74 ASP A CA 1
ATOM 555 C C . ASP A 1 74 ? -5.726 -12.457 -8.709 1.00 97.38 74 ASP A C 1
ATOM 557 O O . ASP A 1 74 ? -4.924 -11.935 -7.927 1.00 97.38 74 ASP A O 1
ATOM 561 N N . VAL A 1 75 ? -6.986 -12.038 -8.840 1.00 96.00 75 VAL A N 1
ATOM 562 C CA . VAL A 1 75 ? -7.582 -10.945 -8.060 1.00 96.00 75 VAL A CA 1
ATOM 563 C C . VAL A 1 75 ? -7.723 -11.316 -6.584 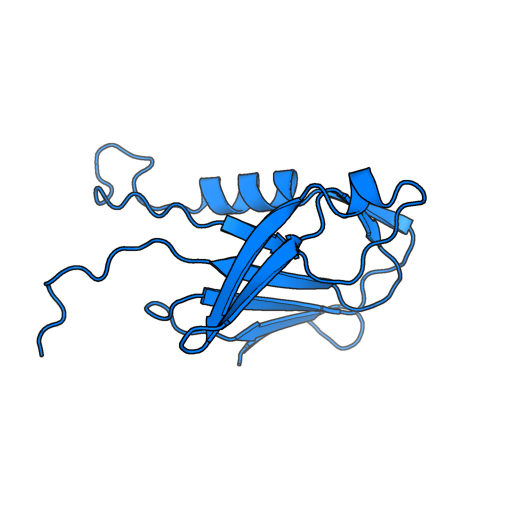1.00 96.00 75 VAL A C 1
ATOM 565 O O . VAL A 1 75 ? -7.580 -10.439 -5.727 1.00 96.00 75 VAL A O 1
ATOM 568 N N . ASP A 1 76 ? -7.953 -12.589 -6.265 1.00 95.88 76 ASP A N 1
ATOM 569 C CA . ASP A 1 76 ? -8.059 -13.040 -4.877 1.00 95.88 76 ASP A CA 1
ATOM 570 C C . ASP A 1 76 ? -6.692 -12.927 -4.199 1.00 95.88 76 ASP A C 1
ATOM 572 O O . ASP A 1 76 ? -6.587 -12.393 -3.096 1.00 95.88 76 ASP A O 1
ATOM 576 N N . ALA A 1 77 ? -5.621 -13.317 -4.895 1.00 95.19 77 ALA A N 1
ATOM 577 C CA . ALA A 1 77 ? -4.257 -13.106 -4.420 1.00 95.19 77 ALA A CA 1
ATOM 578 C C . ALA A 1 77 ? -3.879 -11.615 -4.351 1.00 95.19 77 ALA A C 1
ATOM 580 O O . ALA A 1 77 ? -3.269 -11.191 -3.367 1.00 95.19 77 ALA A O 1
ATOM 581 N N . LEU A 1 78 ? -4.280 -10.799 -5.341 1.00 97.62 78 LEU A N 1
ATOM 582 C CA . LEU A 1 78 ? -4.065 -9.347 -5.310 1.00 97.62 78 LEU A CA 1
ATOM 583 C C . LEU A 1 78 ? -4.687 -8.735 -4.060 1.00 97.62 78 LEU A C 1
ATOM 585 O O . LEU A 1 78 ? -4.046 -7.932 -3.393 1.00 97.62 78 LEU A O 1
ATOM 589 N N . THR A 1 79 ? -5.923 -9.117 -3.740 1.00 96.75 79 THR A N 1
ATOM 590 C CA . THR A 1 79 ? -6.743 -8.511 -2.682 1.00 96.75 79 THR A CA 1
ATOM 591 C C . THR A 1 79 ? -6.722 -9.291 -1.366 1.00 96.75 79 THR A C 1
ATOM 593 O O . THR A 1 79 ? -7.491 -8.991 -0.458 1.00 96.75 79 THR A O 1
ATOM 596 N N . ALA A 1 80 ? -5.793 -10.232 -1.189 1.00 96.62 80 ALA A N 1
ATOM 597 C CA . ALA A 1 80 ? -5.595 -10.969 0.064 1.00 96.62 80 ALA A CA 1
ATOM 598 C C . ALA A 1 80 ? -4.894 -10.147 1.171 1.00 96.62 80 ALA A C 1
ATOM 600 O O . ALA A 1 80 ? -4.343 -10.710 2.121 1.00 96.62 80 ALA A O 1
ATOM 601 N N . GLY A 1 81 ? -4.832 -8.818 1.034 1.00 94.31 81 GLY A N 1
ATOM 602 C CA . GLY A 1 81 ? -4.199 -7.934 2.009 1.00 94.31 81 GLY A CA 1
ATOM 603 C C . GLY A 1 81 ? -5.046 -7.749 3.273 1.00 94.31 81 GLY A C 1
ATOM 604 O O . GLY A 1 81 ? -6.110 -8.354 3.424 1.00 94.31 81 GLY A O 1
ATOM 605 N N . PRO A 1 82 ? -4.602 -6.891 4.208 1.00 93.44 82 PRO A N 1
ATOM 606 C CA . PRO A 1 82 ? -5.340 -6.651 5.443 1.00 93.44 82 PRO A CA 1
ATOM 607 C C . PRO A 1 82 ? -6.765 -6.150 5.182 1.00 93.44 82 PRO A C 1
ATOM 609 O O . PRO A 1 82 ? -6.992 -5.319 4.299 1.00 93.44 82 PRO A O 1
ATOM 612 N N . ALA A 1 83 ? -7.719 -6.633 5.979 1.00 92.00 83 ALA A N 1
ATOM 613 C CA . ALA A 1 83 ? -9.090 -6.144 5.947 1.00 92.00 83 ALA A CA 1
ATOM 614 C C . ALA A 1 83 ? -9.166 -4.723 6.524 1.00 92.00 83 ALA A C 1
ATOM 616 O O . ALA A 1 83 ? -8.643 -4.444 7.603 1.00 92.00 83 ALA A O 1
ATOM 617 N N . VAL A 1 84 ? -9.862 -3.839 5.817 1.00 90.00 84 VAL A N 1
ATOM 618 C CA . VAL A 1 84 ? -10.183 -2.479 6.244 1.00 90.00 84 VAL A CA 1
ATOM 619 C C . VAL A 1 84 ? -11.683 -2.372 6.407 1.00 90.00 84 VAL A C 1
ATOM 621 O O . VAL A 1 84 ? -12.450 -2.726 5.513 1.00 90.00 84 VAL A O 1
ATOM 624 N N . GLN A 1 85 ? -12.098 -1.853 7.555 1.00 91.12 85 GLN A N 1
ATOM 625 C CA . GLN A 1 85 ? -13.494 -1.572 7.845 1.00 91.12 85 GLN A CA 1
ATOM 626 C C . GLN A 1 85 ? -13.650 -0.092 8.163 1.00 91.12 85 GLN A C 1
ATOM 628 O O . GLN A 1 85 ? -12.874 0.477 8.930 1.00 91.12 85 GLN A O 1
ATOM 633 N N . VAL A 1 86 ? -14.668 0.521 7.576 1.00 88.81 86 VAL A N 1
ATOM 634 C CA . VAL A 1 86 ? -15.081 1.887 7.875 1.00 88.81 86 VAL A CA 1
ATOM 635 C C . VAL A 1 86 ? -16.480 1.824 8.460 1.00 88.81 86 VAL A C 1
ATOM 637 O O . VAL A 1 86 ? -17.386 1.243 7.862 1.00 88.81 86 VAL A O 1
ATOM 640 N N . ILE A 1 87 ? -16.641 2.432 9.632 1.00 90.88 87 ILE A N 1
ATOM 641 C CA . ILE A 1 87 ? -17.930 2.582 10.301 1.00 90.88 87 ILE A CA 1
ATOM 642 C C . ILE A 1 87 ? -18.306 4.059 10.228 1.00 90.88 87 ILE A C 1
ATOM 644 O O . ILE A 1 87 ? -17.605 4.910 10.775 1.00 90.88 87 ILE A O 1
ATOM 648 N N . ALA A 1 88 ? -19.399 4.360 9.534 1.00 88.69 88 ALA A N 1
ATOM 649 C CA . ALA A 1 88 ? -19.932 5.706 9.373 1.00 88.69 88 ALA A CA 1
ATOM 650 C C . ALA A 1 88 ? -21.373 5.739 9.900 1.00 88.69 88 ALA A C 1
ATOM 652 O O . ALA A 1 88 ? -22.321 5.381 9.201 1.00 88.69 88 ALA A O 1
ATOM 653 N N . GLY A 1 89 ? -21.530 6.129 11.167 1.00 92.25 89 GLY A N 1
ATOM 654 C CA . GLY A 1 89 ? -22.802 5.983 11.875 1.00 92.25 89 GLY A CA 1
ATOM 655 C C . GLY A 1 89 ? -23.139 4.505 12.082 1.00 92.25 89 GLY A C 1
ATOM 656 O O . GLY A 1 89 ? -22.336 3.767 12.644 1.00 92.25 89 GLY A O 1
ATOM 657 N N . GLU A 1 90 ? -24.310 4.076 11.610 1.00 92.62 90 GLU A N 1
ATOM 658 C CA . GLU A 1 90 ? -24.743 2.669 11.653 1.00 92.62 90 GLU A CA 1
ATOM 659 C C . GLU A 1 90 ? -24.247 1.846 10.452 1.00 92.62 90 GLU A C 1
ATOM 661 O O . GLU A 1 90 ? -24.393 0.624 10.429 1.00 92.62 90 GLU A O 1
ATOM 666 N N . GLN A 1 91 ? -23.660 2.492 9.440 1.00 92.38 91 GLN A N 1
ATOM 667 C CA . GLN A 1 91 ? -23.217 1.813 8.230 1.00 92.38 91 GLN A CA 1
ATOM 668 C C . GLN A 1 91 ? -21.803 1.256 8.401 1.00 92.38 91 GLN A C 1
ATOM 670 O O . GLN A 1 91 ? -20.861 1.998 8.685 1.00 92.38 91 GLN A O 1
ATOM 675 N N . LEU A 1 92 ? -21.653 -0.047 8.157 1.00 93.56 92 LEU A N 1
ATOM 676 C CA . LEU A 1 92 ? -20.365 -0.726 8.059 1.00 93.56 92 LEU A CA 1
ATOM 677 C C . LEU A 1 92 ? -20.057 -1.020 6.591 1.00 93.56 92 LEU A C 1
ATOM 679 O O . LEU A 1 92 ? -20.850 -1.655 5.897 1.00 93.56 92 LEU A O 1
ATOM 683 N N . SER A 1 93 ? -18.892 -0.574 6.132 1.00 93.44 93 SER A N 1
ATOM 684 C CA . SER A 1 93 ? -18.319 -0.960 4.844 1.00 93.44 93 SER A CA 1
ATOM 685 C C . SER A 1 93 ? -16.989 -1.657 5.084 1.00 93.44 93 SER A C 1
ATOM 687 O O . SER A 1 93 ? -16.176 -1.177 5.874 1.00 93.44 93 SER A O 1
ATOM 689 N N . ALA A 1 94 ? -16.773 -2.789 4.424 1.00 91.88 94 ALA A N 1
ATOM 690 C CA . ALA A 1 94 ? -15.564 -3.584 4.562 1.00 91.88 94 ALA A CA 1
ATOM 691 C C . ALA A 1 94 ? -14.971 -3.887 3.187 1.00 91.88 94 ALA A C 1
ATOM 693 O O . ALA A 1 94 ? -15.696 -4.169 2.236 1.00 91.88 94 ALA A O 1
ATOM 694 N N . THR A 1 95 ? -13.648 -3.849 3.107 1.00 93.81 95 THR A N 1
ATOM 695 C CA . THR A 1 95 ? -12.864 -4.259 1.940 1.00 93.81 95 THR A CA 1
ATOM 696 C C . THR A 1 95 ? -11.538 -4.842 2.413 1.00 93.81 95 THR A C 1
ATOM 698 O O . THR A 1 95 ? -11.218 -4.793 3.600 1.00 93.81 95 THR A O 1
ATOM 701 N N . THR A 1 96 ? -10.737 -5.370 1.502 1.00 95.69 96 THR A N 1
ATOM 702 C CA . THR A 1 96 ? -9.337 -5.717 1.743 1.00 95.69 96 THR A CA 1
ATOM 703 C C . THR A 1 96 ? -8.411 -4.791 0.961 1.00 95.69 96 THR A C 1
ATOM 705 O O . THR A 1 96 ? -8.799 -4.202 -0.051 1.00 95.69 96 THR A O 1
ATOM 708 N N . GLY A 1 97 ? -7.194 -4.614 1.473 1.00 96.50 97 GLY A N 1
ATOM 709 C CA . GLY A 1 97 ? -6.104 -3.986 0.733 1.00 96.50 97 GLY A CA 1
ATOM 710 C C . GLY A 1 97 ? -5.399 -4.961 -0.207 1.00 96.50 97 GLY A C 1
ATOM 711 O O . GLY A 1 97 ? -5.699 -6.155 -0.242 1.00 96.50 97 GLY A O 1
ATOM 712 N N . TYR A 1 98 ? -4.407 -4.456 -0.935 1.00 98.12 98 TYR A N 1
ATOM 713 C CA . TYR A 1 98 ? -3.589 -5.285 -1.812 1.00 98.12 98 TYR A CA 1
ATOM 714 C C . TYR A 1 98 ? -2.504 -6.031 -1.020 1.00 98.12 98 TYR A C 1
ATOM 716 O O . TYR A 1 98 ? -1.783 -5.423 -0.224 1.00 98.12 98 TYR A O 1
ATOM 724 N N . ALA A 1 99 ? -2.380 -7.342 -1.231 1.00 97.81 99 ALA A N 1
ATOM 725 C CA . ALA A 1 99 ? -1.345 -8.183 -0.630 1.00 97.81 99 ALA A CA 1
ATOM 726 C C . ALA A 1 99 ? -0.060 -8.169 -1.453 1.00 97.81 99 ALA A C 1
ATOM 728 O O . ALA A 1 99 ? 1.010 -7.860 -0.924 1.00 97.81 99 ALA A O 1
ATOM 729 N N . GLU A 1 100 ? -0.153 -8.507 -2.736 1.00 97.69 100 GLU A N 1
ATOM 730 C CA . GLU A 1 100 ? 0.993 -8.565 -3.633 1.00 97.69 100 GLU A CA 1
ATOM 731 C C . GLU A 1 100 ? 0.593 -8.420 -5.100 1.00 97.69 100 GLU A C 1
ATOM 733 O O . GLU A 1 100 ? -0.547 -8.676 -5.478 1.00 97.69 100 GLU A O 1
ATOM 738 N N . GLY A 1 101 ? 1.534 -7.963 -5.920 1.00 98.12 101 GLY A N 1
ATOM 739 C CA . GLY A 1 101 ? 1.323 -7.801 -7.351 1.00 98.12 101 GLY A CA 1
ATOM 740 C C . GLY A 1 101 ? 2.447 -7.028 -8.023 1.00 98.12 101 GLY A C 1
ATOM 741 O O . GLY A 1 101 ? 3.406 -6.584 -7.386 1.00 98.12 101 GLY A O 1
ATOM 742 N N . TYR A 1 102 ? 2.318 -6.853 -9.331 1.00 98.56 102 TYR A N 1
ATOM 743 C CA . TYR A 1 102 ? 3.242 -6.067 -10.135 1.00 98.56 102 TYR A CA 1
ATOM 744 C C . TYR A 1 102 ? 2.808 -4.608 -10.177 1.00 98.56 102 TYR A C 1
ATOM 746 O O . TYR A 1 102 ? 1.627 -4.309 -10.339 1.00 98.56 102 TYR A O 1
ATOM 754 N N . THR A 1 103 ? 3.762 -3.688 -10.071 1.00 98.50 103 THR A N 1
ATOM 755 C CA . THR A 1 103 ? 3.501 -2.265 -10.273 1.00 98.50 103 THR A CA 1
ATOM 756 C C . THR A 1 103 ? 2.925 -2.020 -11.662 1.00 98.50 103 THR A C 1
ATOM 758 O O . THR A 1 103 ? 3.341 -2.622 -12.653 1.00 98.50 103 THR A O 1
ATOM 761 N N . THR A 1 104 ? 1.968 -1.107 -11.737 1.00 98.12 104 THR A N 1
ATOM 762 C CA . THR A 1 104 ? 1.258 -0.768 -12.982 1.00 98.12 104 THR A CA 1
ATOM 763 C C . THR A 1 104 ? 1.838 0.450 -13.696 1.00 98.12 104 THR A C 1
ATOM 765 O O . THR A 1 104 ? 1.494 0.703 -14.844 1.00 98.12 104 THR A O 1
ATOM 768 N N . GLY A 1 105 ? 2.721 1.205 -13.037 1.00 96.69 105 GLY A N 1
ATOM 769 C CA . GLY A 1 105 ? 3.106 2.552 -13.467 1.00 96.69 105 GLY A CA 1
ATOM 770 C C . GLY A 1 105 ? 2.286 3.651 -12.785 1.00 96.69 105 GLY A C 1
ATOM 771 O O . GLY A 1 105 ? 2.747 4.786 -12.676 1.00 96.69 105 GLY A O 1
ATOM 772 N N . GLU A 1 106 ? 1.101 3.304 -12.276 1.00 97.88 106 GLU A N 1
ATOM 773 C CA . GLU A 1 106 ? 0.244 4.214 -11.522 1.00 97.88 106 GLU A CA 1
ATOM 774 C C . GLU A 1 106 ? 0.755 4.424 -10.087 1.00 97.88 106 GLU A C 1
ATOM 776 O O . GLU A 1 106 ? 1.464 3.566 -9.541 1.00 97.88 106 GLU A O 1
ATOM 781 N N . PRO A 1 107 ? 0.379 5.538 -9.432 1.00 97.88 107 PRO A N 1
ATOM 782 C CA . PRO A 1 107 ? 0.743 5.782 -8.046 1.00 97.88 107 PRO A CA 1
ATOM 783 C C . PRO A 1 107 ? 0.294 4.660 -7.101 1.00 97.88 107 PRO A C 1
ATOM 785 O O . PRO A 1 107 ? -0.858 4.213 -7.115 1.00 97.88 107 PRO A O 1
ATOM 788 N N . ILE A 1 108 ? 1.206 4.252 -6.220 1.00 98.31 108 ILE A N 1
ATOM 789 C CA . ILE A 1 108 ? 0.927 3.309 -5.137 1.00 98.31 108 ILE A CA 1
ATOM 790 C C . ILE A 1 108 ? 0.499 4.120 -3.919 1.00 98.31 108 ILE A C 1
ATOM 792 O O . ILE A 1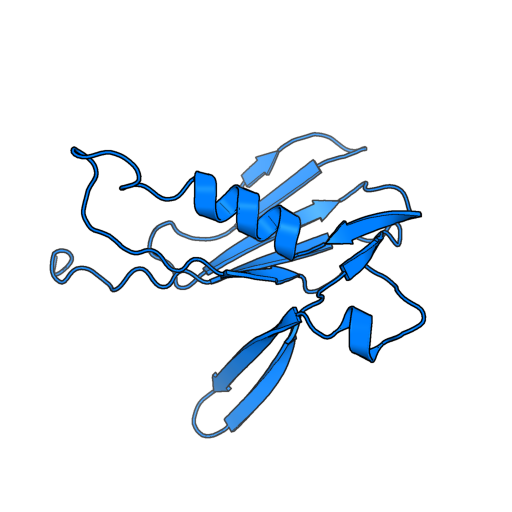 108 ? 1.309 4.844 -3.337 1.00 98.31 108 ILE A O 1
ATOM 796 N N . ALA A 1 109 ? -0.763 3.993 -3.525 1.00 98.06 109 ALA A N 1
ATOM 797 C CA . ALA A 1 109 ? -1.281 4.552 -2.289 1.00 98.06 109 ALA A CA 1
ATOM 798 C C . ALA A 1 109 ? -1.221 3.508 -1.171 1.00 98.06 109 ALA A C 1
ATOM 800 O O . ALA A 1 109 ? -1.566 2.340 -1.365 1.00 98.06 109 ALA A O 1
ATOM 801 N N . ALA A 1 110 ? -0.811 3.948 0.012 1.00 97.38 110 ALA A N 1
ATOM 802 C CA . ALA A 1 110 ? -0.783 3.143 1.217 1.00 97.38 110 ALA A CA 1
ATOM 803 C C . ALA A 1 110 ? -1.274 3.953 2.415 1.00 97.38 110 ALA A C 1
ATOM 805 O O . ALA A 1 110 ? -0.980 5.145 2.537 1.00 97.38 110 ALA A O 1
ATOM 806 N N . ILE A 1 111 ? -1.958 3.286 3.335 1.00 95.31 111 ILE A N 1
ATOM 807 C CA . ILE A 1 111 ? -2.227 3.804 4.675 1.00 95.31 111 ILE A CA 1
ATOM 808 C C . ILE A 1 111 ? -1.501 2.939 5.698 1.00 95.31 111 ILE A C 1
ATOM 810 O O . ILE A 1 111 ? -1.364 1.732 5.519 1.00 95.31 111 ILE A O 1
ATOM 814 N N . VAL A 1 112 ? -1.028 3.559 6.770 1.00 92.81 112 VAL A N 1
ATOM 815 C CA . VAL A 1 112 ? -0.529 2.875 7.959 1.00 92.81 112 VAL A CA 1
ATOM 816 C C . VAL A 1 112 ? -1.481 3.228 9.084 1.00 92.81 112 VAL A C 1
ATOM 818 O O . VAL A 1 112 ? -1.549 4.385 9.506 1.00 92.81 112 VAL A O 1
ATOM 821 N N . LEU A 1 113 ? -2.264 2.243 9.512 1.00 88.38 113 LEU A N 1
ATOM 822 C CA . LEU A 1 113 ? -3.175 2.386 10.640 1.00 88.38 113 LEU A CA 1
ATOM 823 C C . LEU A 1 113 ? -2.354 2.296 11.918 1.00 88.38 113 LEU A C 1
ATOM 825 O O . LEU A 1 113 ? -1.679 1.286 12.118 1.00 88.38 113 LEU A O 1
ATOM 829 N N . SER A 1 114 ? -2.415 3.325 12.764 1.00 78.62 114 SER A N 1
ATOM 830 C CA . SER A 1 114 ? -1.735 3.276 14.054 1.00 78.62 114 SER A CA 1
ATOM 831 C C . SER A 1 114 ? -2.664 2.702 15.109 1.00 78.62 114 SER A C 1
ATOM 833 O O . SER A 1 114 ? -3.787 3.172 15.294 1.00 78.62 114 SER A O 1
ATOM 835 N N . THR A 1 115 ? -2.193 1.686 15.828 1.00 65.75 115 THR A N 1
ATOM 836 C CA . THR A 1 115 ? -2.922 1.127 16.975 1.00 65.75 115 THR A CA 1
ATOM 837 C C . THR A 1 115 ? -2.424 1.684 18.304 1.00 65.75 115 THR A C 1
ATOM 839 O O . THR A 1 115 ? -2.842 1.202 19.363 1.00 65.75 115 THR A O 1
ATOM 842 N N . ALA A 1 116 ? -1.552 2.703 18.274 1.00 59.50 116 ALA A N 1
ATOM 843 C CA . ALA A 1 116 ? -1.110 3.402 19.467 1.00 59.50 116 ALA A CA 1
ATOM 844 C C . ALA A 1 116 ? -2.345 3.878 20.245 1.00 59.50 116 ALA A C 1
ATOM 846 O O . ALA A 1 116 ? -3.014 4.846 19.877 1.00 59.50 116 ALA 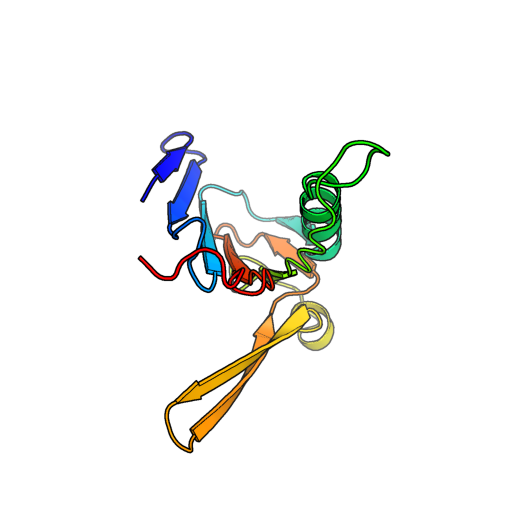A O 1
ATOM 847 N N . LYS A 1 117 ? -2.678 3.173 21.336 1.00 51.91 117 LYS A N 1
ATOM 848 C CA . LYS A 1 117 ? -3.682 3.649 22.287 1.00 51.91 117 LYS A CA 1
ATOM 849 C C . LYS A 1 117 ? -3.272 5.061 22.669 1.00 51.91 117 LYS A C 1
ATOM 851 O O . LYS A 1 117 ? -2.127 5.258 23.082 1.00 51.91 117 LYS A O 1
ATOM 856 N N . ARG A 1 118 ? -4.210 6.013 22.568 1.00 52.41 118 ARG A N 1
ATOM 857 C CA . ARG A 1 118 ? -4.094 7.309 23.244 1.00 52.41 118 ARG A CA 1
ATOM 858 C C . ARG A 1 118 ? -3.621 7.006 24.661 1.00 52.41 118 ARG A C 1
ATOM 860 O O . ARG A 1 118 ? -4.375 6.422 25.442 1.00 52.41 118 ARG A O 1
ATOM 867 N N . SER A 1 119 ? -2.360 7.311 24.965 1.00 43.56 119 SER A N 1
ATOM 868 C CA . SER A 1 119 ? -1.940 7.325 26.357 1.00 43.56 119 SER A CA 1
ATOM 869 C C . SER A 1 119 ? -2.869 8.316 27.044 1.00 43.56 119 SER A C 1
ATOM 871 O O . SER A 1 119 ? -3.120 9.393 26.498 1.00 43.56 119 SER A O 1
ATOM 873 N N . ALA A 1 120 ? -3.392 7.964 28.213 1.00 45.12 120 ALA A N 1
ATOM 874 C CA . ALA A 1 120 ? -4.195 8.879 29.019 1.00 45.12 120 ALA A CA 1
ATOM 875 C C . ALA A 1 120 ? -3.418 10.156 29.421 1.00 45.12 120 ALA A C 1
ATOM 877 O O . ALA A 1 120 ? -4.002 11.069 29.987 1.00 45.12 120 ALA A O 1
ATOM 878 N N . ASP A 1 121 ? -2.130 10.251 29.075 1.00 46.69 121 ASP A N 1
ATOM 879 C CA . ASP A 1 121 ? -1.239 11.385 29.339 1.00 46.69 121 ASP A CA 1
ATOM 880 C C . ASP A 1 121 ? -1.528 12.659 28.518 1.00 46.69 121 ASP A C 1
ATOM 882 O O . ASP A 1 121 ? -0.833 13.656 28.694 1.00 46.69 121 ASP A O 1
ATOM 886 N N . TYR A 1 122 ? -2.527 12.659 27.627 1.00 48.53 122 TYR A N 1
ATOM 887 C CA . TYR A 1 122 ? -2.906 13.834 26.822 1.00 48.53 122 TYR A CA 1
ATOM 888 C C . TYR A 1 122 ? -4.291 14.402 27.172 1.00 48.53 122 TYR A C 1
ATOM 890 O O . TYR A 1 122 ? -5.005 14.900 26.306 1.00 48.53 122 TYR A O 1
ATOM 898 N N . THR A 1 123 ? -4.682 14.367 28.447 1.00 37.31 123 THR A N 1
ATOM 899 C CA . THR A 1 123 ? -5.60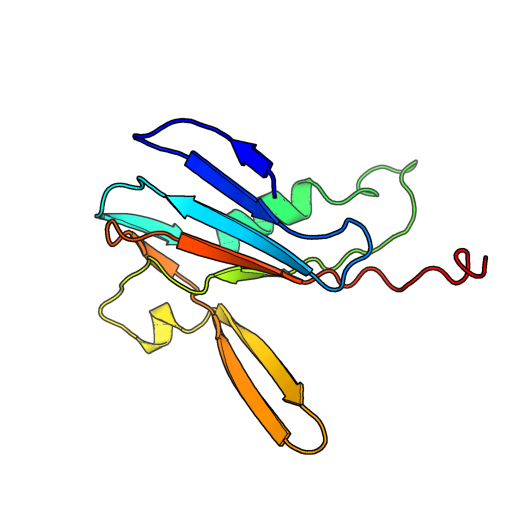2 15.385 28.978 1.00 37.31 123 THR A CA 1
ATOM 900 C C . THR A 1 123 ? -4.799 16.655 29.260 1.00 37.31 123 THR A C 1
ATOM 902 O O . THR A 1 123 ? -4.244 16.803 30.349 1.00 37.31 123 THR A O 1
ATOM 905 N N . GLN A 1 124 ? -4.694 17.535 28.264 1.00 40.47 124 GLN A N 1
ATOM 906 C CA . GLN A 1 124 ? -4.477 18.965 28.498 1.00 40.47 124 GLN A CA 1
ATOM 907 C C . GLN A 1 124 ? -5.796 19.704 28.316 1.00 40.47 124 GLN A C 1
ATOM 909 O O . GLN A 1 124 ? -6.555 19.309 27.401 1.00 40.47 124 GLN A O 1
#

Secondary structure (DSSP, 8-state):
-EEEEETTEEEEEEE-TTSSEEEEEEE-PPTT-EEEHHHHHHHHHHH-TTSSTTS-------EEEE-SSEE-S-HHHHT-S-EEEEEETTEEEEEE-B-EEEE-SS-EEEEEE------GGG--

pLDDT: mean 85.61, std 17.59, range [37.31, 98.56]

Foldseek 3Di:
DDKDDDDQWIKDKDDDPPGQKIKMKIANDDWFDKDFQVVVQVVVVVVDFPPDPPTDPFPWPWGKFKADFFDDPPVCQQQVADKDWDDDPPDIDIGGGGGIGIGPNGMIMMMIGTPGPPDPVPPD

Radius of gyration: 16.32 Å; chains: 1; bounding box: 40×33×44 Å